Protein AF-A0A8S2WG88-F1 (afdb_monomer)

pLDDT: mean 70.52, std 17.16, range [34.72, 94.56]

Solvent-accessible surface area (backbone atoms only — not comparable to full-atom values): 7994 Å² total; per-residue (Å²): 124,66,65,61,55,56,50,52,53,51,52,51,53,51,50,52,52,49,52,55,50,52,53,52,49,54,53,51,51,52,56,48,51,58,50,50,52,53,51,52,51,54,50,53,55,53,51,62,71,42,45,74,63,45,59,75,48,40,82,79,44,70,93,77,65,94,61,79,71,47,69,70,91,80,46,85,22,85,45,73,69,49,38,53,53,52,54,48,59,73,78,38,53,78,61,53,71,71,59,35,35,68,69,94,30,90,87,45,99,85,36,56,45,48,60,65,68,65,49,49,52,52,53,51,57,51,48,58,51,53,56,65,73,75,109

Organism: NCBI:txid392030

Mean predicted aligned error: 17.63 Å

Structure (mmCIF, N/CA/C/O backbone):
data_AF-A0A8S2WG88-F1
#
_entry.id   AF-A0A8S2WG88-F1
#
loop_
_atom_site.group_PDB
_atom_site.id
_atom_site.type_symbol
_atom_site.label_atom_id
_atom_site.label_alt_id
_atom_site.label_comp_id
_atom_site.label_asym_id
_atom_site.label_entity_id
_atom_site.label_seq_id
_atom_site.pdbx_PDB_ins_code
_atom_site.Cartn_x
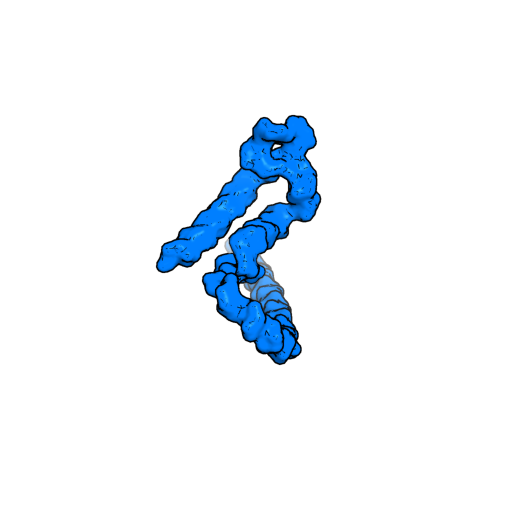_atom_site.Cartn_y
_atom_site.Cartn_z
_atom_site.occupancy
_atom_site.B_iso_or_equiv
_atom_site.auth_seq_id
_atom_site.auth_comp_id
_atom_site.auth_asym_id
_atom_site.auth_atom_id
_atom_site.pdbx_PDB_model_num
ATOM 1 N N . SER A 1 1 ? -36.309 3.206 43.401 1.00 58.78 1 SER A N 1
ATOM 2 C CA . SER A 1 1 ? -34.896 3.153 42.982 1.00 58.78 1 SER A CA 1
ATOM 3 C C . SER A 1 1 ? -34.673 2.281 41.732 1.00 58.78 1 SER A C 1
ATOM 5 O O . SER A 1 1 ? -33.599 1.725 41.582 1.00 58.78 1 SER A O 1
ATOM 7 N N . ASN A 1 2 ? -35.628 2.196 40.787 1.00 75.69 2 ASN A N 1
ATOM 8 C CA . ASN A 1 2 ? -35.551 1.257 39.642 1.00 75.69 2 ASN A CA 1
ATOM 9 C C . ASN A 1 2 ? -34.749 1.785 38.438 1.00 75.69 2 ASN A C 1
ATOM 11 O O . ASN A 1 2 ? -34.341 1.019 37.573 1.00 75.69 2 ASN A O 1
ATOM 15 N N . VAL A 1 3 ? -34.543 3.102 38.354 1.00 84.12 3 VAL A N 1
ATOM 16 C CA . VAL A 1 3 ? -33.816 3.723 37.232 1.00 84.12 3 VAL A CA 1
ATOM 17 C C . VAL A 1 3 ? -32.313 3.451 37.332 1.00 84.12 3 VAL A C 1
ATOM 19 O O . VAL A 1 3 ? -31.684 3.164 36.320 1.00 84.12 3 VAL A O 1
ATOM 22 N N . LEU A 1 4 ? -31.753 3.494 38.546 1.00 85.94 4 LEU A N 1
ATOM 23 C CA . LEU A 1 4 ? -30.337 3.200 38.791 1.00 85.94 4 LEU A CA 1
ATOM 24 C C . LEU A 1 4 ? -30.004 1.740 38.462 1.00 85.94 4 LEU A C 1
ATOM 26 O O . LEU A 1 4 ? -29.070 1.488 37.711 1.00 85.94 4 LEU A O 1
ATOM 30 N N . GLU A 1 5 ? -30.843 0.804 38.904 1.00 88.69 5 GLU A N 1
ATOM 31 C CA . GLU A 1 5 ? -30.706 -0.626 38.601 1.00 88.69 5 GLU A CA 1
ATOM 32 C C . GLU A 1 5 ? -30.797 -0.907 37.087 1.00 88.69 5 GLU A C 1
ATOM 34 O O . GLU A 1 5 ? -30.023 -1.685 36.530 1.00 88.69 5 GLU A O 1
ATOM 39 N N . GLY A 1 6 ? -31.686 -0.204 36.374 1.00 91.50 6 GLY A N 1
ATOM 40 C CA . GLY A 1 6 ? -31.778 -0.288 34.914 1.00 91.50 6 GLY A CA 1
ATOM 41 C C . GLY A 1 6 ? -30.530 0.227 34.182 1.00 91.50 6 GLY A C 1
ATOM 42 O O . GLY A 1 6 ? -30.166 -0.316 33.138 1.00 91.50 6 GLY A O 1
ATOM 43 N N . ILE A 1 7 ? -29.859 1.250 34.720 1.00 92.56 7 ILE A N 1
ATOM 44 C CA . ILE A 1 7 ? -28.605 1.785 34.167 1.00 92.56 7 ILE A CA 1
ATOM 45 C C . ILE A 1 7 ? -27.445 0.822 34.437 1.00 92.56 7 ILE A C 1
ATOM 47 O O . ILE A 1 7 ? -26.691 0.519 33.512 1.00 92.56 7 ILE A O 1
ATOM 51 N N . GLU A 1 8 ? -27.328 0.297 35.657 1.00 93.62 8 GLU A N 1
ATOM 52 C CA . GLU A 1 8 ? -26.287 -0.670 36.033 1.00 93.62 8 GLU A CA 1
ATOM 53 C C . GLU A 1 8 ? -26.359 -1.942 35.183 1.00 93.62 8 GLU A C 1
ATOM 55 O O . GLU A 1 8 ? -25.344 -2.392 34.647 1.00 93.62 8 GLU A O 1
ATOM 60 N N . ASN A 1 9 ? -27.566 -2.465 34.954 1.00 94.31 9 ASN A N 1
ATOM 61 C CA . ASN A 1 9 ? -27.770 -3.621 34.080 1.00 94.31 9 ASN A CA 1
ATOM 62 C C . ASN A 1 9 ? -27.309 -3.343 32.641 1.00 94.31 9 ASN A C 1
ATOM 64 O O . ASN A 1 9 ? -26.633 -4.170 32.029 1.00 94.31 9 ASN A O 1
ATOM 68 N N . ARG A 1 10 ? -27.586 -2.145 32.113 1.00 94.56 10 ARG A N 1
ATOM 69 C CA . ARG A 1 10 ? -27.174 -1.749 30.757 1.00 94.56 10 ARG A CA 1
ATOM 70 C C . ARG A 1 10 ? -25.665 -1.548 30.632 1.00 94.56 10 ARG A C 1
ATOM 72 O O . ARG A 1 10 ? -25.089 -1.912 29.608 1.00 94.56 10 ARG A O 1
ATOM 79 N N . ILE A 1 11 ? -25.022 -1.001 31.666 1.00 93.81 11 ILE A N 1
ATOM 80 C CA . ILE A 1 11 ? -23.558 -0.893 31.748 1.00 93.81 11 ILE A CA 1
ATOM 81 C C . ILE A 1 11 ? -22.935 -2.293 31.752 1.00 93.81 11 ILE A C 1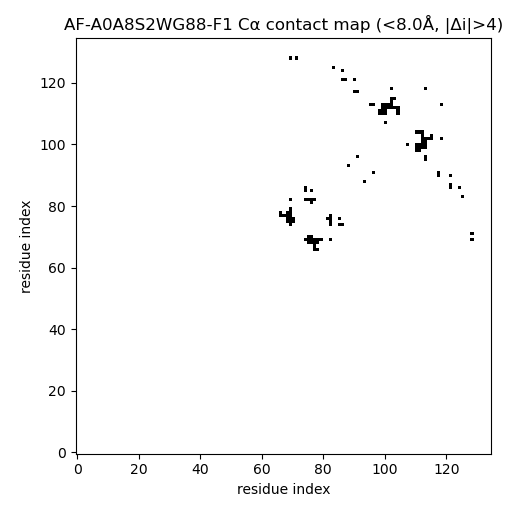
ATOM 83 O O . ILE A 1 11 ? -22.000 -2.547 30.993 1.00 93.81 11 ILE A O 1
ATOM 87 N N . ASN A 1 12 ? -23.487 -3.224 32.533 1.00 94.56 12 ASN A N 1
ATOM 88 C CA . ASN A 1 12 ? -23.004 -4.602 32.583 1.00 94.56 12 ASN A CA 1
ATOM 89 C C . ASN A 1 12 ? -23.152 -5.323 31.236 1.00 94.56 12 ASN A C 1
ATOM 91 O O . ASN A 1 12 ? -22.201 -5.954 30.774 1.00 94.56 12 ASN A O 1
ATOM 95 N N . GLU A 1 13 ? -24.291 -5.180 30.556 1.00 93.94 13 GLU A N 1
ATOM 96 C CA . GLU A 1 13 ? -24.489 -5.750 29.218 1.00 93.94 13 GLU A CA 1
ATOM 97 C C . GLU A 1 13 ? -23.510 -5.183 28.182 1.00 93.94 13 GLU A C 1
ATOM 99 O O . GLU A 1 13 ? -22.959 -5.927 27.365 1.00 93.94 13 GLU A O 1
ATOM 104 N N . LEU A 1 14 ? -23.281 -3.866 28.196 1.00 93.12 14 LEU A N 1
ATOM 105 C CA . LEU A 1 14 ? -22.337 -3.219 27.284 1.00 93.12 14 LEU A CA 1
ATOM 106 C C . LEU A 1 14 ? -20.900 -3.665 27.558 1.00 93.12 14 LEU A C 1
ATOM 108 O O . LEU A 1 14 ? -20.177 -3.974 26.610 1.00 93.12 14 LEU A O 1
ATOM 112 N N . ASN A 1 15 ? -20.512 -3.781 28.829 1.00 94.31 15 ASN A N 1
ATOM 113 C CA . ASN A 1 15 ? -19.199 -4.289 29.216 1.00 94.31 15 ASN A CA 1
ATOM 114 C C . ASN A 1 15 ? -18.996 -5.735 28.751 1.00 94.31 15 ASN A C 1
ATOM 116 O O . ASN A 1 15 ? -17.954 -6.053 28.179 1.00 94.31 15 ASN A O 1
ATOM 120 N N . GLN A 1 16 ? -20.000 -6.602 28.902 1.00 92.44 16 GLN A N 1
ATOM 121 C CA . GLN A 1 16 ? -19.911 -7.975 28.398 1.00 92.44 16 GLN A CA 1
ATOM 122 C C . GLN A 1 16 ? -19.783 -8.029 26.870 1.00 92.44 16 GLN A C 1
ATOM 124 O O . GLN A 1 16 ? -18.968 -8.792 26.347 1.00 92.44 16 GLN A O 1
ATOM 129 N N . LYS A 1 17 ? -20.532 -7.193 26.138 1.00 91.31 17 LYS A N 1
ATOM 130 C CA . LYS A 1 17 ? -20.416 -7.093 24.672 1.00 91.31 17 LYS A CA 1
ATOM 131 C C . LYS A 1 17 ? -19.039 -6.592 24.237 1.00 91.31 17 LYS A C 1
ATOM 133 O O . LYS A 1 17 ? -18.486 -7.113 23.269 1.00 91.31 17 LYS A O 1
ATOM 138 N N . LEU A 1 18 ? -18.475 -5.619 24.953 1.00 87.69 18 LEU A N 1
ATOM 139 C CA . LEU A 1 18 ? -17.138 -5.092 24.686 1.00 87.69 18 LEU A CA 1
ATOM 140 C C . LEU A 1 18 ? -16.067 -6.174 24.878 1.00 87.69 18 LEU A C 1
ATOM 142 O O . LEU A 1 18 ? -15.254 -6.389 23.981 1.00 87.69 18 LEU A O 1
ATOM 146 N N . ILE A 1 19 ? -16.121 -6.908 25.994 1.00 91.56 19 ILE A N 1
ATOM 147 C CA . ILE A 1 19 ? -15.202 -8.019 26.287 1.00 91.56 19 ILE A CA 1
ATOM 148 C C . ILE A 1 19 ? -15.305 -9.105 25.209 1.00 91.56 19 ILE A C 1
ATOM 150 O O . ILE A 1 19 ? -14.290 -9.561 24.680 1.00 91.56 19 ILE A O 1
ATOM 154 N N . ALA A 1 20 ? -16.527 -9.489 24.829 1.00 87.25 20 ALA A N 1
ATOM 155 C CA . ALA A 1 20 ? -16.748 -10.499 23.799 1.00 87.25 20 ALA A CA 1
ATOM 156 C C . ALA A 1 20 ? -16.192 -10.071 22.430 1.00 87.25 20 ALA A C 1
ATOM 158 O O . ALA A 1 20 ? -15.620 -10.891 21.708 1.00 87.25 20 ALA A O 1
ATOM 159 N N . ASN A 1 21 ? -16.333 -8.794 22.068 1.00 84.62 21 ASN A N 1
ATOM 160 C CA . ASN A 1 21 ? -15.795 -8.267 20.816 1.00 84.62 21 ASN A CA 1
ATOM 161 C C . ASN A 1 21 ? -14.268 -8.153 20.839 1.00 84.62 21 ASN A C 1
ATOM 163 O O . ASN A 1 21 ? -13.637 -8.536 19.855 1.00 84.62 21 ASN A O 1
ATOM 167 N N . SER A 1 22 ? -13.676 -7.712 21.955 1.00 81.69 22 SER A N 1
ATOM 168 C CA . SER A 1 22 ? -12.217 -7.697 22.126 1.00 81.69 22 SER A CA 1
ATOM 169 C C . SER A 1 22 ? -11.639 -9.100 21.954 1.00 81.69 22 SER A C 1
ATOM 171 O O . SER A 1 22 ? -10.727 -9.303 21.161 1.00 81.69 22 SER A O 1
ATOM 173 N N . SER A 1 23 ? -12.252 -10.101 22.594 1.00 86.31 23 SER A N 1
ATOM 174 C CA . SER A 1 23 ? -11.803 -11.491 22.484 1.00 86.31 23 SER A CA 1
ATOM 175 C C . SER A 1 23 ? -11.875 -12.024 21.047 1.00 86.31 23 SER A C 1
ATOM 177 O O . SER A 1 23 ? -10.964 -12.713 20.587 1.00 86.31 23 SER A O 1
ATOM 179 N N . LYS A 1 24 ? -12.929 -11.683 20.292 1.00 86.81 24 LYS A N 1
ATOM 180 C CA . LYS A 1 24 ? -13.034 -12.054 18.870 1.00 86.81 24 LYS A CA 1
ATOM 181 C C . LYS A 1 24 ? -11.948 -11.398 18.020 1.00 86.81 24 LYS A C 1
ATOM 183 O O . LYS A 1 24 ? -11.427 -12.047 17.114 1.00 86.81 24 LYS A O 1
ATOM 188 N N . PHE A 1 25 ? -11.621 -10.139 18.300 1.00 75.81 25 PHE A N 1
ATOM 189 C CA . PHE A 1 25 ? -10.548 -9.427 17.616 1.00 75.81 25 PHE A CA 1
ATOM 190 C C . PHE A 1 25 ? -9.190 -10.094 17.878 1.00 75.81 25 PHE A C 1
ATOM 192 O O . PHE A 1 25 ? -8.487 -10.433 16.926 1.00 75.81 25 PHE A O 1
ATOM 199 N N . ASP A 1 26 ? -8.883 -10.416 19.137 1.00 81.12 26 ASP A N 1
ATOM 200 C CA . ASP A 1 26 ? -7.645 -11.112 19.514 1.00 81.12 26 ASP A CA 1
ATOM 201 C C . ASP A 1 26 ? -7.517 -12.473 18.813 1.00 81.12 26 ASP A C 1
ATOM 203 O O . ASP A 1 26 ? -6.464 -12.819 18.274 1.00 81.12 26 ASP A O 1
ATOM 207 N N . GLN A 1 27 ? -8.615 -13.231 18.730 1.00 81.12 27 GLN A N 1
ATOM 208 C CA . GLN A 1 27 ? -8.645 -14.506 18.008 1.00 81.12 27 GLN A CA 1
ATOM 209 C C . GLN A 1 27 ? -8.393 -14.340 16.504 1.00 81.12 27 GLN A C 1
ATOM 211 O O . GLN A 1 27 ? -7.745 -15.190 15.885 1.00 81.12 27 GLN A O 1
ATOM 216 N N . GLN A 1 28 ? -8.913 -13.277 15.884 1.00 73.69 28 GLN A N 1
ATOM 217 C CA . GLN A 1 28 ? -8.636 -12.990 14.476 1.00 73.69 28 GLN A CA 1
ATOM 218 C C . GLN A 1 28 ? -7.174 -12.591 14.263 1.00 73.69 28 GLN A C 1
ATOM 220 O O . GLN A 1 28 ? -6.553 -13.083 13.318 1.00 73.69 28 GLN A O 1
ATOM 225 N N . MET A 1 29 ? -6.598 -11.799 15.169 1.00 73.94 29 MET A N 1
ATOM 226 C CA . MET A 1 29 ? -5.185 -11.421 15.126 1.00 73.94 29 MET A CA 1
ATOM 227 C C . MET A 1 29 ? -4.263 -12.634 15.281 1.00 73.94 29 MET A C 1
ATOM 229 O O . MET A 1 29 ? -3.343 -12.807 14.486 1.00 73.94 29 MET A O 1
ATOM 233 N N . GLN A 1 30 ? -4.549 -13.554 16.205 1.00 79.12 30 GLN A N 1
ATOM 234 C CA . GLN A 1 30 ? -3.788 -14.806 16.339 1.00 79.12 30 GLN A CA 1
ATOM 235 C C . GLN A 1 30 ? -3.848 -15.679 15.074 1.00 79.12 30 GLN A C 1
ATOM 237 O O . GLN A 1 30 ? -2.844 -16.265 14.654 1.00 79.12 30 GLN A O 1
ATOM 242 N N . LYS A 1 31 ? -5.012 -15.747 14.415 1.00 74.62 31 LYS A N 1
ATOM 243 C CA . LYS A 1 31 ? -5.155 -16.436 13.120 1.00 74.62 31 LYS A CA 1
ATOM 244 C C . LYS A 1 31 ? -4.351 -15.759 12.011 1.00 74.62 31 LYS A C 1
ATOM 246 O O . LYS A 1 31 ? -3.886 -16.440 11.101 1.00 74.62 31 LYS A O 1
ATOM 251 N N . LEU A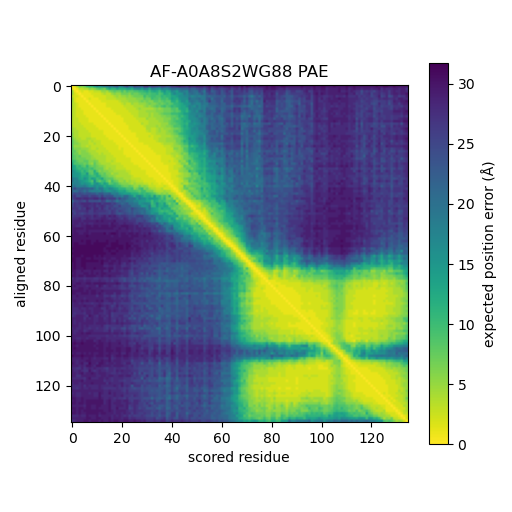 1 32 ? -4.202 -14.438 12.064 1.00 71.19 32 LEU A N 1
ATOM 252 C CA . LEU A 1 32 ? -3.378 -13.692 11.120 1.00 71.19 32 LEU A CA 1
ATOM 253 C C . LEU A 1 32 ? -1.888 -13.977 11.355 1.00 71.19 32 LEU A C 1
ATOM 255 O O . LEU A 1 32 ? -1.204 -14.362 10.412 1.00 71.19 32 LEU A O 1
ATOM 259 N N .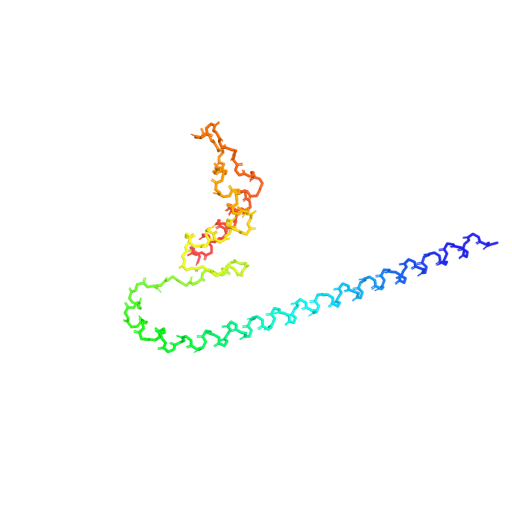 TYR A 1 33 ? -1.415 -13.884 12.603 1.00 71.00 33 TYR A N 1
ATOM 260 C CA . TYR A 1 33 ? -0.021 -14.177 12.959 1.00 71.00 33 TYR A CA 1
ATOM 261 C C . TYR A 1 33 ? 0.385 -15.593 12.557 1.00 71.00 33 TYR A C 1
ATOM 263 O O . TYR A 1 33 ? 1.366 -15.778 11.849 1.00 71.00 33 TYR A O 1
ATOM 271 N N . SER A 1 34 ? -0.444 -16.588 12.869 1.00 68.12 34 SER A N 1
ATOM 272 C CA . SER A 1 34 ? -0.173 -17.977 12.474 1.00 68.12 34 SER A CA 1
ATOM 273 C C . SER A 1 34 ? -0.155 -18.202 10.954 1.00 68.12 34 SER A C 1
ATOM 275 O O . SER A 1 34 ? 0.550 -19.090 10.473 1.00 68.12 34 SER A O 1
ATOM 277 N N . LYS A 1 35 ? -0.899 -17.414 10.163 1.00 71.06 35 LYS A N 1
ATOM 278 C CA . LYS A 1 35 ? -0.779 -17.435 8.694 1.00 71.06 35 LYS A CA 1
ATOM 279 C C . LYS A 1 35 ? 0.523 -16.794 8.225 1.00 71.06 35 LYS A C 1
ATOM 281 O O . LYS A 1 35 ? 1.145 -17.336 7.315 1.00 71.06 35 LYS A O 1
ATOM 286 N N . ILE A 1 36 ? 0.925 -15.682 8.838 1.00 64.12 36 ILE A N 1
ATOM 287 C CA . ILE A 1 36 ? 2.195 -15.006 8.549 1.00 64.12 36 ILE A CA 1
ATOM 288 C C . ILE A 1 36 ? 3.363 -15.946 8.859 1.00 64.12 36 ILE A C 1
ATOM 290 O O . ILE A 1 36 ? 4.199 -16.152 7.990 1.00 64.12 36 ILE A O 1
ATOM 294 N N . ASP A 1 37 ? 3.367 -16.613 10.013 1.00 68.19 37 ASP A N 1
ATOM 295 C CA . ASP A 1 37 ? 4.423 -17.561 10.393 1.00 68.19 37 ASP A CA 1
ATOM 296 C C . ASP A 1 37 ? 4.553 -18.717 9.394 1.00 68.19 37 ASP A C 1
ATOM 298 O O . ASP A 1 37 ? 5.656 -19.086 8.989 1.00 68.19 37 ASP A O 1
ATOM 302 N N . ARG A 1 38 ? 3.421 -19.269 8.935 1.00 66.69 38 ARG A N 1
ATOM 303 C CA . ARG A 1 38 ? 3.410 -20.325 7.908 1.00 66.69 38 ARG A CA 1
ATOM 304 C C . ARG A 1 38 ? 3.949 -19.834 6.568 1.00 66.69 38 ARG A C 1
ATOM 306 O O . ARG A 1 38 ? 4.695 -20.558 5.915 1.00 66.69 38 ARG A O 1
ATOM 313 N N . LEU A 1 39 ? 3.574 -18.625 6.152 1.00 59.31 39 LEU A N 1
ATOM 314 C CA . LEU A 1 39 ? 4.083 -18.025 4.919 1.00 59.31 39 LEU A CA 1
ATOM 315 C C . LEU A 1 39 ? 5.587 -17.756 5.024 1.00 59.31 39 LEU A C 1
ATOM 317 O O . LEU A 1 39 ? 6.320 -18.143 4.121 1.00 59.31 39 LEU A O 1
ATOM 321 N N . SER A 1 40 ? 6.055 -17.200 6.141 1.00 58.69 40 SER A N 1
ATOM 322 C CA . SER A 1 40 ? 7.477 -16.972 6.416 1.00 58.69 40 SER A CA 1
ATOM 323 C C . SER A 1 40 ? 8.277 -18.275 6.418 1.00 58.69 40 SER A C 1
ATOM 325 O O . SER A 1 40 ? 9.348 -18.340 5.820 1.00 58.69 40 SER A O 1
ATOM 327 N N . SER A 1 41 ? 7.743 -19.344 7.016 1.00 52.78 41 SER A N 1
ATOM 328 C CA . SER A 1 41 ? 8.382 -20.665 7.006 1.00 52.78 41 SER A CA 1
ATOM 329 C C . SER A 1 41 ? 8.474 -21.250 5.592 1.00 52.78 41 SER A C 1
ATOM 331 O O . SER A 1 41 ? 9.534 -21.734 5.202 1.00 52.78 41 SER A O 1
ATOM 333 N N . ASN A 1 42 ? 7.413 -21.134 4.788 1.00 51.75 42 ASN A N 1
ATOM 334 C CA . ASN A 1 42 ? 7.418 -21.593 3.396 1.00 51.75 42 ASN A CA 1
ATOM 335 C C . ASN A 1 42 ? 8.369 -20.777 2.509 1.00 51.75 42 ASN A C 1
ATOM 337 O O . ASN A 1 42 ? 9.025 -21.341 1.635 1.00 51.75 42 ASN A O 1
ATOM 341 N N . VAL A 1 43 ? 8.468 -19.463 2.736 1.00 53.00 43 VAL A N 1
ATOM 342 C CA . VAL A 1 43 ? 9.456 -18.608 2.066 1.00 53.00 43 VAL A CA 1
ATOM 343 C C . VAL A 1 43 ? 10.869 -19.060 2.432 1.00 53.00 43 VAL A C 1
ATOM 345 O O . VAL A 1 43 ? 11.670 -19.257 1.525 1.00 53.00 43 VAL A O 1
ATOM 348 N N . ASN A 1 44 ? 11.140 -19.325 3.715 1.00 49.19 44 ASN A N 1
ATOM 349 C CA . ASN A 1 44 ? 12.459 -19.754 4.187 1.00 49.19 44 ASN A CA 1
ATOM 350 C C . ASN A 1 44 ? 12.890 -21.125 3.622 1.00 49.19 44 ASN A C 1
ATOM 352 O O . ASN A 1 44 ? 14.044 -21.333 3.251 1.00 49.19 44 ASN A O 1
ATOM 356 N N . ILE A 1 45 ? 11.950 -22.070 3.516 1.00 48.88 45 ILE A N 1
ATOM 357 C CA . ILE A 1 45 ? 12.198 -23.395 2.923 1.00 48.88 45 ILE A CA 1
ATOM 358 C C . ILE A 1 45 ? 12.490 -23.273 1.420 1.00 48.88 45 ILE A C 1
ATOM 360 O O . ILE A 1 45 ? 13.404 -23.921 0.911 1.00 48.88 45 ILE A O 1
ATOM 364 N N . ASN A 1 46 ? 11.760 -22.408 0.710 1.00 45.47 46 ASN A N 1
ATOM 365 C CA . ASN A 1 46 ? 11.986 -22.188 -0.717 1.00 45.47 46 ASN A CA 1
ATOM 366 C C . ASN A 1 46 ? 13.289 -21.424 -0.998 1.00 45.47 46 ASN A C 1
ATOM 368 O O . ASN A 1 46 ? 13.924 -21.692 -2.013 1.00 45.47 46 ASN A O 1
ATOM 372 N N . THR A 1 47 ? 13.733 -20.526 -0.112 1.00 48.44 47 THR A N 1
ATOM 373 C CA . THR A 1 47 ? 15.041 -19.863 -0.248 1.00 48.44 47 THR A CA 1
ATOM 374 C C . THR A 1 47 ? 16.205 -20.832 -0.050 1.00 48.44 47 THR A C 1
ATOM 376 O O . THR A 1 47 ? 17.116 -20.831 -0.874 1.00 48.44 47 THR A O 1
ATOM 379 N N . HIS A 1 48 ? 16.148 -21.734 0.937 1.00 51.41 48 HIS A N 1
ATOM 380 C CA . HIS A 1 48 ? 17.183 -22.766 1.115 1.00 51.41 48 HIS A CA 1
ATOM 381 C C . HIS A 1 48 ? 17.232 -23.773 -0.044 1.00 51.41 48 HIS A C 1
ATOM 383 O O . HIS A 1 48 ? 18.298 -24.255 -0.416 1.00 51.41 48 HIS A O 1
ATOM 389 N N . ALA A 1 49 ? 16.092 -24.065 -0.677 1.00 52.38 49 ALA A N 1
ATOM 390 C CA . ALA A 1 49 ? 16.059 -24.903 -1.876 1.00 52.38 49 ALA A CA 1
ATOM 391 C C . ALA A 1 49 ? 16.697 -24.225 -3.110 1.00 52.38 49 ALA A C 1
ATOM 393 O O . ALA A 1 49 ? 17.092 -24.912 -4.056 1.00 52.38 49 ALA A O 1
ATOM 394 N N . LEU A 1 50 ? 16.807 -22.891 -3.108 1.00 43.12 50 LEU A N 1
ATOM 395 C CA . LEU A 1 50 ? 17.385 -22.091 -4.193 1.00 43.12 50 LEU A CA 1
ATOM 396 C C . LEU A 1 50 ? 18.864 -21.725 -3.964 1.00 43.12 50 LEU A C 1
ATOM 398 O O . LEU A 1 50 ? 19.556 -21.438 -4.941 1.00 43.12 50 LEU A O 1
ATOM 402 N N . GLU A 1 51 ? 19.376 -21.800 -2.729 1.00 48.28 51 GLU A N 1
ATOM 403 C CA . GLU A 1 51 ? 20.791 -21.551 -2.383 1.00 48.28 51 GLU A CA 1
ATOM 404 C C . GLU A 1 51 ? 21.805 -22.298 -3.281 1.00 48.28 51 GLU A C 1
ATOM 406 O O . GLU A 1 51 ? 22.720 -21.649 -3.790 1.00 48.28 51 GLU A O 1
ATOM 411 N N . PRO A 1 52 ? 21.630 -23.594 -3.625 1.00 52.19 52 PRO A N 1
ATOM 412 C CA . PRO A 1 52 ? 22.589 -24.309 -4.477 1.00 52.19 52 PRO A CA 1
ATOM 413 C C . PRO A 1 52 ? 22.647 -23.799 -5.927 1.00 52.19 52 PRO A C 1
ATOM 415 O O . PRO A 1 52 ? 23.637 -24.007 -6.634 1.00 52.19 52 PRO A O 1
ATOM 418 N N . TYR A 1 53 ? 21.574 -23.157 -6.400 1.00 49.09 53 TYR A N 1
ATOM 419 C CA . TYR A 1 53 ? 21.517 -22.536 -7.726 1.00 49.09 53 TYR A CA 1
ATOM 420 C C . TYR A 1 53 ? 22.056 -21.102 -7.697 1.00 49.09 53 TYR A C 1
ATOM 422 O O . TYR A 1 53 ? 22.623 -20.645 -8.692 1.00 49.09 53 TYR A O 1
ATOM 430 N N . ILE A 1 54 ? 21.939 -20.428 -6.549 1.00 47.56 54 ILE A N 1
ATOM 431 C CA . ILE A 1 54 ? 22.513 -19.106 -6.307 1.00 47.56 54 ILE A CA 1
ATOM 432 C C . ILE A 1 54 ? 24.039 -19.199 -6.212 1.00 47.56 54 ILE A C 1
ATOM 434 O O . ILE A 1 54 ? 24.695 -18.425 -6.902 1.00 47.56 54 ILE A O 1
ATOM 438 N N . ASP A 1 55 ? 24.614 -20.184 -5.513 1.00 48.44 55 ASP A N 1
ATOM 439 C CA . ASP A 1 55 ? 26.078 -20.348 -5.396 1.00 48.44 55 ASP A CA 1
ATOM 440 C C . ASP A 1 55 ? 26.780 -20.496 -6.757 1.00 48.44 55 ASP A C 1
ATOM 442 O O . ASP A 1 55 ? 27.818 -19.882 -7.002 1.00 48.44 55 ASP A O 1
ATOM 446 N N . LYS A 1 56 ? 26.171 -21.216 -7.710 1.00 47.25 56 LYS A N 1
ATOM 447 C CA . LYS A 1 56 ? 26.715 -21.355 -9.078 1.00 47.25 56 LYS A CA 1
ATOM 448 C C . LYS A 1 56 ? 26.618 -20.079 -9.916 1.00 47.25 56 LYS A C 1
ATOM 450 O O . LYS A 1 56 ? 27.355 -19.925 -10.889 1.00 47.25 56 LYS A O 1
ATOM 455 N N . SER A 1 57 ? 25.698 -19.183 -9.574 1.00 44.50 57 SER A N 1
ATOM 456 C CA . SER A 1 57 ? 25.570 -17.869 -10.212 1.00 44.50 57 SER A CA 1
ATOM 457 C C . SER A 1 57 ? 26.368 -16.779 -9.482 1.00 44.50 57 SER A C 1
ATOM 459 O O . SER A 1 57 ? 26.818 -15.829 -10.118 1.00 44.50 57 SER A O 1
ATOM 461 N N . GLY A 1 58 ? 26.615 -16.948 -8.180 1.00 39.00 58 GLY A N 1
ATOM 462 C CA . GLY A 1 58 ? 27.282 -15.997 -7.295 1.00 39.00 58 GLY A CA 1
ATOM 463 C C . GLY A 1 58 ? 28.718 -15.699 -7.708 1.00 39.00 58 GLY A C 1
ATOM 464 O O . GLY A 1 58 ? 29.082 -14.529 -7.783 1.00 39.00 58 GLY A O 1
ATOM 465 N N . GLU A 1 59 ? 29.500 -16.708 -8.107 1.00 41.28 59 GLU A N 1
ATOM 466 C CA . GLU A 1 59 ? 30.881 -16.497 -8.585 1.00 41.28 59 GLU A CA 1
ATOM 467 C C . GLU A 1 59 ? 30.970 -15.590 -9.826 1.00 41.28 59 GLU A C 1
ATOM 469 O O . GLU A 1 59 ? 32.002 -14.970 -10.062 1.00 41.28 59 GLU A O 1
ATOM 474 N N . ARG A 1 60 ? 29.890 -15.455 -10.611 1.00 43.97 60 ARG A N 1
ATOM 475 C CA . ARG A 1 60 ? 29.849 -14.538 -11.765 1.00 43.97 60 ARG A CA 1
ATOM 476 C C . ARG A 1 60 ? 29.295 -13.150 -11.437 1.00 43.97 60 ARG A C 1
ATOM 478 O O . ARG A 1 60 ? 29.435 -12.248 -12.260 1.00 43.97 60 ARG A O 1
ATOM 485 N N . PHE A 1 61 ? 28.668 -12.970 -10.274 1.00 39.69 61 PHE A N 1
ATOM 486 C CA . PHE A 1 61 ? 27.991 -11.727 -9.881 1.00 39.69 61 PHE A CA 1
ATOM 487 C C . PHE A 1 61 ? 28.645 -10.994 -8.697 1.00 39.69 61 PHE A C 1
ATOM 489 O O . PHE A 1 61 ? 28.326 -9.821 -8.484 1.00 39.69 61 PHE A O 1
ATOM 496 N N . GLN A 1 62 ? 29.565 -11.627 -7.955 1.00 39.00 62 GLN A N 1
ATOM 497 C CA . GLN A 1 62 ? 30.187 -11.019 -6.768 1.00 39.00 62 GLN A CA 1
ATOM 498 C C . GLN A 1 62 ? 30.973 -9.729 -7.050 1.00 39.00 62 GLN A C 1
ATOM 500 O O . GLN A 1 62 ? 31.006 -8.855 -6.189 1.00 39.00 62 GLN A O 1
ATOM 505 N N . ASP A 1 63 ? 31.483 -9.519 -8.264 1.00 38.62 63 ASP A N 1
ATOM 506 C CA . ASP A 1 63 ? 32.226 -8.291 -8.581 1.00 38.62 63 ASP A CA 1
ATOM 507 C C . ASP A 1 63 ? 31.335 -7.057 -8.842 1.00 38.62 63 ASP A C 1
ATOM 509 O O . ASP A 1 63 ? 31.855 -5.963 -9.066 1.00 38.62 63 ASP A O 1
ATOM 513 N N . LYS A 1 64 ? 29.994 -7.180 -8.826 1.00 36.22 64 LYS A N 1
ATOM 514 C CA . LYS A 1 64 ? 29.096 -6.075 -9.236 1.00 36.22 64 LYS A CA 1
ATOM 515 C C . LYS A 1 64 ? 27.928 -5.717 -8.315 1.00 36.22 64 LYS A C 1
ATOM 517 O O . LYS A 1 64 ? 27.221 -4.762 -8.630 1.00 36.22 64 LYS A O 1
ATOM 522 N N . LEU A 1 65 ? 27.716 -6.397 -7.187 1.00 36.97 65 LEU A N 1
ATOM 523 C CA . LEU A 1 65 ? 26.544 -6.160 -6.326 1.00 36.97 65 LEU A CA 1
ATOM 524 C C . LEU A 1 65 ? 26.904 -5.988 -4.844 1.00 36.97 65 LEU A C 1
ATOM 526 O O . LEU A 1 65 ? 26.544 -6.781 -3.983 1.00 36.97 65 LEU A O 1
ATOM 530 N N . MET A 1 66 ? 27.541 -4.860 -4.533 1.00 34.72 66 MET A N 1
ATOM 531 C CA . MET A 1 66 ? 27.536 -4.262 -3.190 1.00 34.72 66 MET A CA 1
ATOM 532 C C . MET A 1 66 ? 26.292 -3.369 -2.991 1.00 34.72 66 MET A C 1
ATOM 534 O O . MET A 1 66 ? 26.404 -2.238 -2.533 1.00 34.72 66 MET A O 1
ATOM 538 N N . PHE A 1 67 ? 25.093 -3.847 -3.335 1.00 37.28 67 PHE A N 1
ATOM 539 C CA . PHE A 1 67 ? 23.842 -3.175 -2.962 1.00 37.28 67 PHE A CA 1
ATOM 540 C C . PHE A 1 67 ? 22.988 -4.142 -2.147 1.00 37.28 67 PHE A C 1
ATOM 542 O O . PHE A 1 67 ? 22.266 -4.986 -2.669 1.00 37.28 67 PHE A O 1
ATOM 549 N N . LYS A 1 68 ? 23.164 -4.053 -0.826 1.00 45.94 68 LYS A N 1
ATOM 550 C CA . LYS A 1 68 ? 22.384 -4.771 0.183 1.00 45.94 68 LYS A CA 1
ATOM 551 C C . LYS A 1 68 ? 20.902 -4.412 0.046 1.00 45.94 68 LYS A C 1
ATOM 553 O O . LYS A 1 68 ? 20.562 -3.233 0.029 1.00 45.94 68 LYS A O 1
ATOM 558 N N . ASN A 1 69 ? 20.063 -5.448 0.014 1.00 47.34 69 ASN A N 1
ATOM 559 C CA . ASN A 1 69 ? 18.604 -5.420 0.127 1.00 47.34 69 ASN A CA 1
ATOM 560 C C . ASN A 1 69 ? 18.090 -4.231 0.958 1.00 47.34 69 ASN A C 1
ATOM 562 O O . ASN A 1 69 ? 18.374 -4.129 2.155 1.00 47.34 69 ASN A O 1
ATOM 566 N N . ILE A 1 70 ? 17.300 -3.362 0.330 1.00 46.81 70 ILE A N 1
ATOM 567 C CA . ILE A 1 70 ? 16.561 -2.301 1.017 1.00 46.81 70 ILE A CA 1
ATOM 568 C C . ILE A 1 70 ? 15.384 -2.990 1.712 1.00 46.81 70 ILE A C 1
ATOM 570 O O . ILE A 1 70 ? 14.524 -3.513 1.016 1.00 46.81 70 ILE A O 1
ATOM 574 N N . ASN A 1 71 ? 15.357 -3.048 3.049 1.00 52.19 71 ASN A N 1
ATOM 575 C CA . ASN A 1 71 ? 14.199 -3.518 3.826 1.00 52.19 71 ASN A CA 1
ATOM 576 C C . ASN A 1 71 ? 13.686 -2.382 4.708 1.00 52.19 71 ASN A C 1
ATOM 578 O O . ASN A 1 71 ? 13.838 -2.377 5.931 1.00 52.19 71 ASN A O 1
ATOM 582 N N . LEU A 1 72 ? 13.094 -1.388 4.062 1.00 54.97 72 LEU A N 1
ATOM 583 C CA . LEU A 1 72 ? 12.351 -0.357 4.761 1.00 54.97 72 LEU A CA 1
ATOM 584 C C . LEU A 1 72 ? 10.886 -0.769 4.711 1.00 54.97 72 LEU A C 1
ATOM 586 O O . LEU A 1 72 ? 10.310 -0.919 3.636 1.00 54.97 72 LEU A O 1
ATOM 590 N N . LEU A 1 73 ? 10.312 -1.005 5.892 1.00 54.66 73 LEU A N 1
ATOM 591 C CA . LEU A 1 73 ? 8.903 -1.370 6.092 1.00 54.66 73 LEU A CA 1
ATOM 592 C C . LEU A 1 73 ? 8.498 -2.774 5.594 1.00 54.66 73 LEU A C 1
ATOM 594 O O . LEU A 1 73 ? 7.317 -3.016 5.358 1.00 54.66 73 LEU A O 1
ATOM 598 N N . GLY A 1 74 ? 9.437 -3.717 5.458 1.00 60.41 74 GLY A N 1
ATOM 599 C CA . GLY A 1 74 ? 9.135 -5.088 5.014 1.00 60.41 74 GLY A CA 1
ATOM 600 C C . GLY A 1 74 ? 9.092 -5.262 3.493 1.00 60.41 74 GLY A C 1
ATOM 601 O O . GLY A 1 74 ? 8.723 -6.332 3.011 1.00 60.41 74 GLY A O 1
ATOM 602 N N . VAL A 1 75 ? 9.450 -4.225 2.732 1.00 64.12 75 VAL A N 1
ATOM 603 C CA . VAL A 1 75 ? 9.467 -4.245 1.266 1.00 64.12 75 VAL A CA 1
ATOM 604 C C . VAL A 1 75 ? 10.846 -4.685 0.805 1.00 64.12 75 VAL A C 1
ATOM 606 O O . VAL A 1 75 ? 11.811 -3.961 1.001 1.00 64.12 75 VAL A O 1
ATOM 609 N N . MET A 1 76 ? 10.937 -5.876 0.216 1.00 64.00 76 MET A N 1
ATOM 610 C CA . MET A 1 76 ? 12.191 -6.454 -0.274 1.00 64.00 76 MET A CA 1
ATOM 611 C C . MET A 1 76 ? 12.464 -5.978 -1.696 1.00 64.00 76 MET A C 1
ATOM 613 O O . MET A 1 76 ? 11.765 -6.414 -2.604 1.00 64.00 76 MET A O 1
ATOM 617 N N . ALA A 1 77 ? 13.480 -5.141 -1.903 1.00 63.66 77 ALA A N 1
ATOM 618 C CA . ALA A 1 77 ? 13.818 -4.617 -3.227 1.00 63.66 77 ALA A CA 1
ATOM 619 C C . ALA A 1 77 ? 15.280 -4.855 -3.624 1.00 63.66 77 ALA A C 1
ATOM 621 O O . ALA A 1 77 ? 16.182 -4.771 -2.787 1.00 63.66 77 ALA A O 1
ATOM 622 N N . THR A 1 78 ? 15.505 -5.112 -4.917 1.00 69.56 78 THR A N 1
ATOM 623 C CA . THR A 1 78 ? 16.845 -5.366 -5.486 1.00 69.56 78 THR A CA 1
ATOM 624 C C . THR A 1 78 ? 17.636 -4.094 -5.776 1.00 69.56 78 THR A C 1
ATOM 626 O O . THR A 1 78 ? 18.861 -4.118 -5.815 1.00 69.56 78 THR A O 1
ATOM 629 N N . ASP A 1 79 ? 16.937 -2.985 -6.004 1.00 72.75 79 ASP A N 1
ATOM 630 C CA . ASP A 1 79 ? 17.504 -1.665 -6.257 1.00 72.75 79 ASP A CA 1
ATOM 631 C C . ASP A 1 79 ? 16.476 -0.570 -5.918 1.00 72.75 79 ASP A C 1
ATOM 633 O O . ASP A 1 79 ? 15.309 -0.846 -5.622 1.00 72.75 79 ASP A O 1
ATOM 637 N N . TYR A 1 80 ? 16.898 0.694 -5.972 1.00 71.19 80 TYR A N 1
ATOM 638 C CA . TYR A 1 80 ? 16.041 1.840 -5.652 1.00 71.19 80 TYR A CA 1
ATOM 639 C C . TYR A 1 80 ? 14.819 1.970 -6.581 1.00 71.19 80 TYR A C 1
ATOM 641 O O . TYR A 1 80 ? 13.735 2.382 -6.154 1.00 71.19 80 TYR A O 1
ATOM 649 N N . GLY A 1 81 ? 14.963 1.606 -7.857 1.00 77.88 81 GLY A N 1
ATOM 650 C CA . GLY A 1 81 ? 13.872 1.631 -8.828 1.00 77.88 81 GLY A CA 1
ATOM 651 C C . GLY A 1 81 ? 12.857 0.514 -8.588 1.00 77.88 81 GLY A C 1
ATOM 652 O O . GLY A 1 81 ? 11.656 0.713 -8.771 1.00 77.88 81 GLY A O 1
ATOM 653 N N . ASP A 1 82 ? 13.311 -0.663 -8.165 1.00 77.94 82 ASP A N 1
ATOM 654 C CA . ASP A 1 82 ? 12.451 -1.755 -7.715 1.00 77.94 82 ASP A CA 1
ATOM 655 C C . ASP A 1 82 ? 11.701 -1.397 -6.426 1.00 77.94 82 ASP A C 1
ATOM 657 O O . ASP A 1 82 ? 10.476 -1.502 -6.389 1.00 77.94 82 ASP A O 1
ATOM 661 N N . TYR A 1 83 ? 12.392 -0.830 -5.432 1.00 78.69 83 TYR A N 1
ATOM 662 C CA . TYR A 1 83 ? 11.767 -0.327 -4.203 1.00 78.69 83 TYR A CA 1
ATOM 663 C C . TYR A 1 83 ? 10.654 0.674 -4.522 1.00 78.69 83 TYR A C 1
ATOM 665 O O . TYR A 1 83 ? 9.508 0.503 -4.110 1.00 78.69 83 TYR A O 1
ATOM 673 N N . SER A 1 84 ? 10.957 1.667 -5.360 1.00 82.69 84 SER A N 1
ATOM 674 C CA . SER A 1 84 ? 9.995 2.688 -5.783 1.00 82.69 84 SER A CA 1
ATOM 675 C C . SER A 1 84 ? 8.754 2.084 -6.447 1.00 82.69 84 SER A C 1
ATOM 677 O O . SER A 1 84 ? 7.629 2.489 -6.154 1.00 82.69 84 SER A O 1
ATOM 679 N N . ARG A 1 85 ? 8.936 1.078 -7.312 1.00 85.12 85 ARG A N 1
ATOM 680 C CA . ARG A 1 85 ? 7.828 0.370 -7.972 1.00 85.12 85 ARG A CA 1
ATOM 681 C C . ARG A 1 85 ? 6.980 -0.424 -6.986 1.00 85.12 85 ARG A C 1
ATOM 683 O O . ARG A 1 85 ? 5.761 -0.471 -7.151 1.00 85.12 85 ARG A O 1
ATOM 690 N N . GLN A 1 86 ? 7.594 -1.040 -5.982 1.00 80.94 86 GLN A N 1
ATOM 691 C CA . GLN A 1 86 ? 6.863 -1.776 -4.956 1.00 80.94 86 GLN A CA 1
ATOM 692 C C . GLN A 1 86 ? 6.055 -0.841 -4.054 1.00 80.94 86 GLN A C 1
ATOM 694 O O . GLN A 1 86 ? 4.867 -1.087 -3.860 1.00 80.94 86 GLN A O 1
ATOM 699 N N . ILE A 1 87 ? 6.633 0.278 -3.603 1.00 82.62 87 ILE A N 1
ATOM 700 C CA . ILE A 1 87 ? 5.899 1.283 -2.818 1.00 82.62 87 ILE A CA 1
ATOM 701 C C . ILE A 1 87 ? 4.713 1.848 -3.612 1.00 82.62 87 ILE A C 1
ATOM 703 O O . ILE A 1 87 ? 3.603 1.924 -3.085 1.00 82.62 87 ILE A O 1
ATOM 707 N N . LEU A 1 88 ? 4.899 2.167 -4.898 1.00 85.06 88 LEU A N 1
ATOM 708 C CA . LEU A 1 88 ? 3.801 2.633 -5.755 1.00 85.06 88 LEU A CA 1
ATOM 709 C C . LEU A 1 88 ? 2.647 1.625 -5.832 1.00 85.06 88 LEU A C 1
ATOM 711 O O . LEU A 1 88 ? 1.493 2.033 -5.790 1.00 85.06 88 LEU A O 1
ATOM 715 N N . ARG A 1 89 ? 2.941 0.322 -5.903 1.00 84.56 89 ARG A N 1
ATOM 716 C CA . ARG A 1 89 ? 1.925 -0.747 -5.952 1.00 84.56 89 ARG A CA 1
ATOM 717 C C . ARG A 1 89 ? 1.236 -1.016 -4.613 1.00 84.56 89 ARG A C 1
ATOM 719 O O . ARG A 1 89 ? 0.180 -1.638 -4.602 1.00 84.56 89 ARG A O 1
ATOM 726 N N . ILE A 1 90 ? 1.835 -0.591 -3.502 1.00 83.00 90 ILE A N 1
ATOM 727 C CA . ILE A 1 90 ? 1.212 -0.646 -2.173 1.00 83.00 90 ILE A CA 1
ATOM 728 C C . ILE A 1 90 ? 0.219 0.511 -2.011 1.00 83.00 90 ILE A C 1
ATOM 730 O O . ILE A 1 90 ? -0.857 0.326 -1.451 1.00 83.00 90 ILE A O 1
ATOM 734 N N . ILE A 1 91 ? 0.583 1.698 -2.502 1.00 82.50 91 ILE A N 1
ATOM 735 C CA . ILE A 1 91 ? -0.183 2.936 -2.306 1.00 82.50 91 ILE A CA 1
ATOM 736 C C . ILE A 1 91 ? -1.289 3.109 -3.361 1.00 82.50 91 ILE A C 1
ATOM 738 O O . ILE A 1 91 ? -2.360 3.644 -3.056 1.00 82.50 91 ILE A O 1
ATOM 742 N N . PHE A 1 92 ? -1.043 2.664 -4.595 1.00 83.12 92 PHE A N 1
ATOM 743 C CA . PHE A 1 92 ? -1.939 2.849 -5.734 1.00 83.12 92 PHE A CA 1
ATOM 744 C C . PHE A 1 92 ? -2.319 1.524 -6.384 1.00 83.12 92 PHE A C 1
ATOM 746 O O . PHE A 1 92 ? -1.523 0.587 -6.490 1.00 83.12 92 PHE A O 1
ATOM 753 N N . THR A 1 93 ? -3.550 1.469 -6.880 1.00 87.94 93 THR A N 1
ATOM 754 C CA . THR A 1 93 ? -4.044 0.336 -7.656 1.00 87.94 93 THR A CA 1
ATOM 755 C C . THR A 1 93 ? -3.358 0.257 -9.020 1.00 87.94 93 THR A C 1
ATOM 757 O O . THR A 1 93 ? -2.856 1.241 -9.569 1.00 87.94 93 THR A O 1
ATOM 760 N N . GLY A 1 94 ? -3.363 -0.939 -9.613 1.00 85.56 94 GLY A N 1
ATOM 761 C CA . GLY A 1 94 ? -2.799 -1.147 -10.947 1.00 85.56 94 GLY A CA 1
ATOM 762 C C . GLY A 1 94 ? -3.492 -0.333 -12.044 1.00 85.56 94 GLY A C 1
ATOM 763 O O . GLY A 1 94 ? -2.845 -0.022 -13.041 1.00 85.56 94 GLY A O 1
ATOM 764 N N . ASP A 1 95 ? -4.769 0.014 -11.868 1.00 87.38 95 ASP A N 1
ATOM 765 C CA . ASP A 1 95 ? -5.512 0.839 -12.823 1.00 87.38 95 ASP A CA 1
ATOM 766 C C . ASP A 1 95 ? -5.125 2.311 -12.693 1.00 87.38 95 ASP A C 1
ATOM 768 O O . ASP A 1 95 ? -4.756 2.914 -13.699 1.00 87.38 95 ASP A O 1
ATOM 772 N N . GLU A 1 96 ? -5.053 2.849 -11.468 1.00 87.38 96 GLU A N 1
ATOM 773 C CA . GLU A 1 96 ? -4.542 4.205 -11.215 1.00 87.38 96 GLU A CA 1
ATOM 774 C C . GLU A 1 96 ? -3.144 4.398 -11.822 1.00 87.38 96 GLU A C 1
ATOM 776 O O . GLU A 1 96 ? -2.903 5.369 -12.533 1.00 87.38 96 GLU A O 1
ATOM 781 N N . LEU A 1 97 ? -2.231 3.437 -11.643 1.00 87.38 97 LEU A N 1
ATOM 782 C CA . LEU A 1 97 ? -0.875 3.519 -12.205 1.00 87.38 97 LEU A CA 1
ATOM 783 C C . LEU A 1 97 ? -0.829 3.486 -13.745 1.00 87.38 97 LEU A C 1
ATOM 785 O O . LEU A 1 97 ? 0.175 3.889 -14.332 1.00 87.38 97 LEU A O 1
ATOM 789 N N . LYS A 1 98 ? -1.880 2.994 -14.414 1.00 88.25 98 LYS A N 1
ATOM 790 C CA . LYS A 1 98 ? -1.975 2.962 -15.885 1.00 88.25 98 LYS A CA 1
ATOM 791 C C . LYS A 1 98 ? -2.655 4.205 -16.450 1.00 88.25 98 LYS A C 1
ATOM 793 O O . LYS A 1 98 ? -2.287 4.654 -17.540 1.00 88.25 98 LYS A O 1
ATOM 798 N N . THR A 1 99 ? -3.676 4.709 -15.759 1.00 84.75 99 THR A N 1
ATOM 799 C CA . THR A 1 99 ? -4.565 5.761 -16.268 1.00 84.75 99 THR A CA 1
ATOM 800 C C . THR A 1 99 ? -4.202 7.149 -15.764 1.00 84.75 99 THR A C 1
ATOM 802 O O . THR A 1 99 ? -4.481 8.121 -16.463 1.00 84.75 99 THR A O 1
ATOM 805 N N . CYS A 1 100 ? -3.570 7.252 -14.595 1.00 86.25 100 CYS A N 1
ATOM 806 C CA . CYS A 1 100 ? -3.200 8.522 -13.981 1.00 86.25 100 CYS A CA 1
ATOM 807 C C . CYS A 1 100 ? -1.759 8.934 -14.319 1.00 86.25 100 CYS A C 1
ATOM 809 O O . CYS A 1 100 ? -0.962 8.156 -14.850 1.00 86.25 100 CYS A O 1
ATOM 811 N N . ILE A 1 101 ? -1.427 10.188 -14.014 1.00 86.25 101 ILE A N 1
ATOM 812 C CA . ILE A 1 101 ? -0.084 10.766 -14.178 1.00 86.25 101 ILE A CA 1
ATOM 813 C C . ILE A 1 101 ? 0.517 11.173 -12.837 1.00 86.25 101 ILE A C 1
ATOM 815 O O . ILE A 1 101 ? -0.185 11.349 -11.845 1.00 86.25 101 ILE A O 1
ATOM 819 N N . LEU A 1 102 ? 1.836 11.342 -12.801 1.00 83.12 102 LEU A N 1
ATOM 820 C CA . LEU A 1 102 ? 2.512 11.831 -11.604 1.00 83.12 102 LEU A CA 1
ATOM 821 C C . LEU A 1 102 ? 2.137 13.304 -11.339 1.00 83.12 102 LEU A C 1
ATOM 823 O O . LEU A 1 102 ? 2.136 14.110 -12.279 1.00 83.12 102 LEU A O 1
ATOM 827 N N . PRO A 1 103 ? 1.854 13.685 -10.082 1.00 84.00 103 PRO A N 1
ATOM 828 C CA . PRO A 1 103 ? 1.647 15.078 -9.716 1.00 84.00 103 PRO A CA 1
ATOM 829 C C . PRO A 1 103 ? 2.894 15.938 -9.975 1.00 84.00 103 PRO A C 1
ATOM 831 O O . PRO A 1 103 ? 4.016 15.430 -9.907 1.00 84.00 103 PRO A O 1
ATOM 834 N N . PRO A 1 104 ? 2.738 17.244 -10.252 1.00 67.06 104 PRO A N 1
ATOM 835 C CA . PRO A 1 104 ? 1.487 18.013 -10.242 1.00 67.06 104 PRO A CA 1
ATOM 836 C C . PRO A 1 104 ? 0.589 17.838 -11.488 1.00 67.06 104 PRO A C 1
ATOM 838 O O . PRO A 1 104 ? -0.421 18.515 -11.605 1.00 67.06 104 PRO A O 1
ATOM 841 N N . GLY A 1 105 ? 0.897 16.914 -12.407 1.00 63.91 105 GLY A N 1
ATOM 842 C CA . GLY A 1 105 ? 0.014 16.591 -13.539 1.00 63.91 105 GLY A CA 1
ATOM 843 C C . GLY A 1 105 ? 0.056 17.581 -14.711 1.00 63.91 105 GLY A C 1
ATOM 844 O O . GLY A 1 105 ? -0.671 17.435 -15.688 1.00 63.91 105 GLY A O 1
ATOM 845 N N . ASN A 1 106 ? 0.962 18.557 -14.674 1.00 61.50 106 ASN A N 1
ATOM 846 C CA . ASN A 1 106 ? 0.952 19.717 -15.574 1.00 61.50 106 ASN A CA 1
ATOM 847 C C . ASN A 1 106 ? 1.246 19.416 -17.064 1.00 61.50 106 ASN A C 1
ATOM 849 O O . ASN A 1 106 ? 1.204 20.333 -17.879 1.00 61.50 106 ASN A O 1
ATOM 853 N N . ALA A 1 107 ? 1.580 18.173 -17.436 1.00 59.81 107 ALA A N 1
ATOM 854 C CA . ALA A 1 107 ? 2.058 17.823 -18.780 1.00 59.81 107 ALA A CA 1
ATOM 855 C C . ALA A 1 107 ? 1.037 17.078 -19.664 1.00 59.81 107 ALA A C 1
ATOM 857 O O . ALA A 1 107 ? 1.220 17.021 -20.880 1.00 59.81 107 ALA A O 1
ATOM 858 N N . HIS A 1 108 ? -0.038 16.515 -19.099 1.00 60.34 108 HIS A N 1
ATOM 859 C CA . HIS A 1 108 ? -0.999 15.704 -19.854 1.00 60.34 108 HIS A CA 1
ATOM 860 C C . HIS A 1 108 ? -2.440 16.138 -19.572 1.00 60.34 108 HIS A C 1
ATOM 862 O O . HIS A 1 108 ? -3.007 15.814 -18.540 1.00 60.34 108 HIS A O 1
ATOM 868 N N . LEU A 1 109 ? -3.054 16.817 -20.546 1.00 61.62 109 LEU A N 1
ATOM 869 C CA . LEU A 1 109 ? -4.411 17.383 -20.466 1.00 61.62 109 LEU A CA 1
ATOM 870 C C . LEU A 1 109 ? -5.550 16.346 -20.388 1.00 61.62 109 LEU A C 1
ATOM 872 O O . LEU A 1 109 ? -6.710 16.728 -20.294 1.00 61.62 109 LEU A O 1
ATOM 876 N N . THR A 1 110 ? -5.253 15.050 -20.491 1.00 73.75 110 THR A N 1
ATOM 877 C CA . THR A 1 110 ? -6.263 13.983 -20.618 1.00 73.75 110 THR A CA 1
ATOM 878 C C . THR A 1 110 ? -6.238 12.962 -19.489 1.00 73.75 110 THR A C 1
ATOM 880 O O . THR A 1 110 ? -7.074 12.062 -19.473 1.00 73.75 110 THR A O 1
ATOM 883 N N . ARG A 1 111 ? -5.273 13.057 -18.571 1.00 78.69 111 ARG A N 1
ATOM 884 C CA . ARG A 1 111 ? -5.106 12.096 -17.482 1.00 78.69 111 ARG A CA 1
ATOM 885 C C . ARG A 1 111 ? -5.099 12.829 -16.158 1.00 78.69 111 ARG A C 1
ATOM 887 O O . ARG A 1 111 ? -4.322 13.759 -15.974 1.00 78.69 111 ARG A O 1
ATOM 894 N N . GLU A 1 112 ? -5.935 12.363 -15.244 1.00 85.44 112 GLU A N 1
ATOM 895 C CA . GLU A 1 112 ? -5.957 12.868 -13.878 1.00 85.44 112 GLU A CA 1
ATOM 896 C C . GLU A 1 112 ? -4.630 12.543 -13.174 1.00 85.44 112 GLU A C 1
ATOM 898 O O . GLU A 1 112 ? -4.063 11.460 -13.386 1.00 85.44 112 GLU A O 1
ATOM 903 N N . PRO A 1 113 ? -4.095 13.453 -12.347 1.00 88.38 113 PRO A N 1
ATOM 904 C CA . PRO A 1 113 ? -2.951 13.140 -11.509 1.00 88.38 113 PRO A CA 1
ATOM 905 C C . PRO A 1 113 ? -3.314 12.065 -10.479 1.00 88.38 113 PRO A C 1
ATOM 907 O O . PRO A 1 113 ? -4.469 11.910 -10.084 1.00 88.38 113 PRO A O 1
ATOM 910 N N . LEU A 1 114 ? -2.310 11.315 -10.023 1.00 89.69 114 LEU A N 1
ATOM 911 C CA . LEU A 1 114 ? -2.452 10.489 -8.829 1.00 89.69 114 LEU A CA 1
ATOM 912 C C . LEU A 1 114 ? -2.843 11.370 -7.640 1.00 89.69 114 LEU A C 1
ATOM 914 O O . LEU A 1 114 ? -2.457 12.536 -7.559 1.00 89.69 114 LEU A O 1
ATOM 918 N N . ASP A 1 115 ? -3.578 10.783 -6.701 1.00 90.75 115 ASP A N 1
ATOM 919 C CA . ASP A 1 115 ? -3.970 11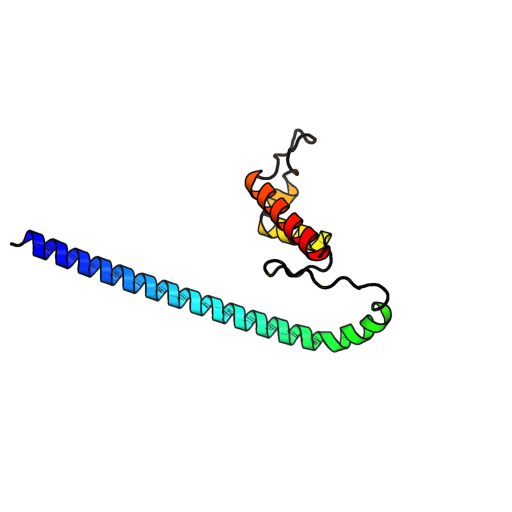.466 -5.474 1.00 90.75 115 ASP A CA 1
ATOM 920 C C . ASP A 1 115 ? -2.756 12.085 -4.755 1.00 90.75 115 ASP A C 1
ATOM 922 O O . ASP A 1 115 ? -1.763 11.408 -4.467 1.00 90.75 115 ASP A O 1
ATOM 926 N N . GLN A 1 116 ? -2.840 13.389 -4.488 1.00 87.06 116 GLN A N 1
ATOM 927 C CA . GLN A 1 116 ? -1.717 14.201 -4.017 1.00 87.06 116 GLN A CA 1
ATOM 928 C C . GLN A 1 116 ? -1.248 13.794 -2.615 1.00 87.06 116 GLN A C 1
ATOM 930 O O . GLN A 1 116 ? -0.046 13.814 -2.332 1.00 87.06 116 GLN A O 1
ATOM 935 N N . GLU A 1 117 ? -2.175 13.427 -1.731 1.00 83.62 117 GLU A N 1
ATOM 936 C CA . GLU A 1 117 ? -1.861 13.029 -0.359 1.00 83.62 117 GLU A CA 1
ATOM 937 C C . GLU A 1 117 ? -1.131 11.680 -0.352 1.00 83.62 117 GLU A C 1
ATOM 939 O O . GLU A 1 117 ? -0.026 11.565 0.188 1.00 83.62 117 GLU A O 1
ATOM 944 N N . ARG A 1 118 ? -1.662 10.689 -1.079 1.00 85.44 118 ARG A N 1
ATOM 945 C CA . ARG A 1 118 ? -1.007 9.390 -1.294 1.00 85.44 118 ARG A CA 1
ATOM 946 C C . ARG A 1 118 ? 0.347 9.520 -1.990 1.00 85.44 118 ARG A C 1
ATOM 948 O O . ARG A 1 118 ? 1.302 8.832 -1.623 1.00 85.44 118 ARG A O 1
ATOM 955 N N . PHE A 1 119 ? 0.478 10.431 -2.951 1.00 86.50 119 PHE A N 1
ATOM 956 C CA . PHE A 1 119 ? 1.756 10.683 -3.617 1.00 86.50 119 PHE A CA 1
ATOM 957 C C . PHE A 1 119 ? 2.789 11.325 -2.680 1.00 86.50 119 PHE A C 1
ATOM 959 O O . PHE A 1 119 ? 3.977 11.013 -2.746 1.00 86.50 119 PHE A O 1
ATOM 966 N N . THR A 1 120 ? 2.346 12.167 -1.747 1.00 82.88 120 THR A N 1
ATOM 967 C CA . THR A 1 120 ? 3.218 12.751 -0.719 1.00 82.88 120 THR A CA 1
ATOM 968 C C . THR A 1 120 ? 3.759 11.677 0.230 1.00 82.88 120 THR A C 1
ATOM 970 O O . THR A 1 120 ? 4.941 11.703 0.576 1.00 82.88 120 THR A O 1
ATOM 973 N N . ILE A 1 121 ? 2.939 10.680 0.585 1.00 79.75 121 ILE A N 1
ATOM 974 C CA . ILE A 1 121 ? 3.378 9.504 1.355 1.00 79.75 121 ILE A CA 1
ATOM 975 C C . ILE A 1 121 ? 4.461 8.730 0.588 1.00 79.75 121 ILE A C 1
ATOM 977 O O . ILE A 1 121 ? 5.507 8.418 1.159 1.00 79.75 121 ILE A O 1
ATOM 981 N N . PHE A 1 122 ? 4.260 8.484 -0.713 1.00 85.31 122 PHE A N 1
ATOM 982 C CA . PHE A 1 122 ? 5.266 7.848 -1.575 1.00 85.31 122 PHE A CA 1
ATOM 983 C C . PHE A 1 122 ? 6.614 8.588 -1.545 1.00 85.31 122 PHE A C 1
ATOM 985 O O . PHE A 1 122 ? 7.651 7.962 -1.316 1.00 85.31 122 PHE A O 1
ATOM 992 N N . LEU A 1 1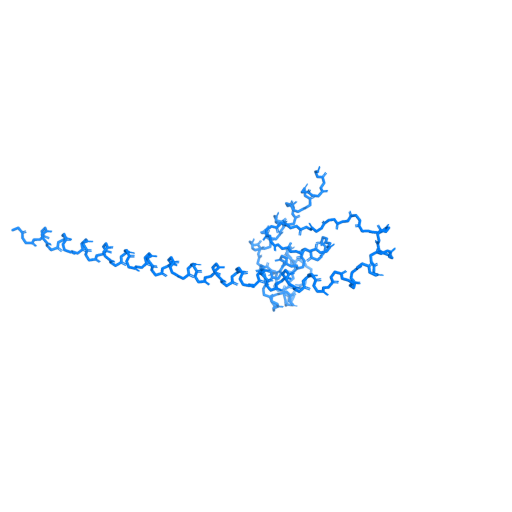23 ? 6.607 9.917 -1.707 1.00 84.00 123 LEU A N 1
ATOM 993 C CA . LEU A 1 123 ? 7.827 10.732 -1.651 1.00 84.00 123 LEU A CA 1
ATOM 994 C C . LEU A 1 123 ? 8.506 10.665 -0.275 1.00 84.00 123 LEU A C 1
ATOM 996 O O . LEU A 1 123 ? 9.732 10.576 -0.195 1.00 84.00 123 LEU A O 1
ATOM 1000 N N . GLY A 1 124 ? 7.726 10.663 0.810 1.00 79.94 124 GLY A N 1
ATOM 1001 C CA . GLY A 1 124 ? 8.245 10.490 2.168 1.00 79.94 124 GLY A CA 1
ATOM 1002 C C . GLY A 1 124 ? 8.960 9.149 2.356 1.00 79.94 124 GLY A C 1
ATOM 1003 O O . GLY A 1 124 ? 10.075 9.105 2.875 1.00 79.94 124 GLY A O 1
ATOM 1004 N N . MET A 1 125 ? 8.364 8.058 1.867 1.00 76.62 125 MET A N 1
ATOM 1005 C CA . MET A 1 125 ? 8.951 6.712 1.936 1.00 76.62 125 MET A CA 1
ATOM 1006 C C . MET A 1 125 ? 10.199 6.566 1.055 1.00 76.62 125 MET A C 1
ATOM 1008 O O . MET A 1 125 ? 11.146 5.876 1.437 1.00 76.62 125 MET A O 1
ATOM 1012 N N . GLN A 1 126 ? 10.224 7.225 -0.107 1.00 73.38 126 GLN A N 1
ATOM 1013 C CA . GLN A 1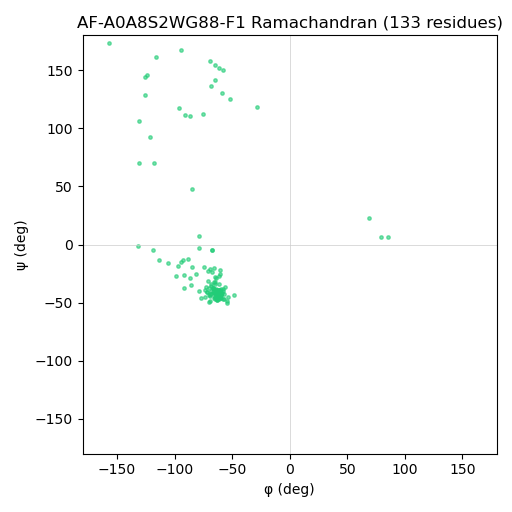 126 ? 11.408 7.293 -0.967 1.00 73.38 126 GLN A CA 1
ATOM 1014 C C . GLN A 1 126 ? 12.557 8.061 -0.316 1.00 73.38 126 GLN A C 1
ATOM 10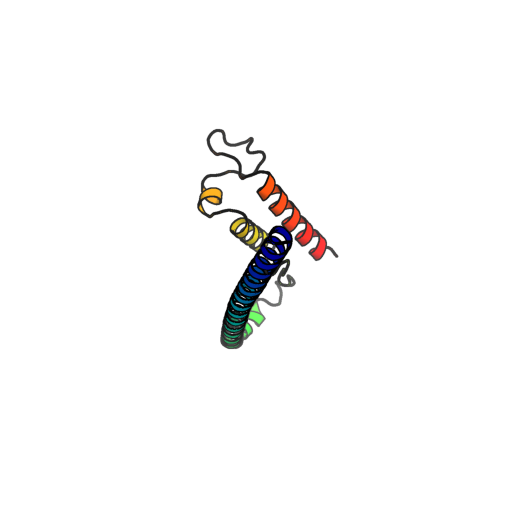16 O O . GLN A 1 126 ? 13.707 7.629 -0.408 1.00 73.38 126 GLN A O 1
ATOM 1021 N N . LYS A 1 127 ? 12.254 9.183 0.344 1.00 74.81 127 LYS A N 1
ATOM 1022 C CA . LYS A 1 127 ? 13.252 10.009 1.025 1.00 74.81 127 LYS A CA 1
ATOM 1023 C C . LYS A 1 127 ? 13.894 9.270 2.195 1.00 74.81 127 LYS A C 1
ATOM 1025 O O . LYS A 1 127 ? 15.113 9.210 2.266 1.00 74.81 127 LYS A O 1
ATOM 1030 N N . LEU A 1 128 ? 13.086 8.632 3.046 1.00 66.81 128 LEU A N 1
ATOM 1031 C CA . LEU A 1 128 ? 13.591 7.806 4.150 1.00 66.81 128 LEU A CA 1
ATOM 1032 C C . LEU A 1 128 ? 14.528 6.695 3.659 1.00 66.81 128 LEU A C 1
ATOM 1034 O O . LEU A 1 128 ? 15.523 6.396 4.312 1.00 66.81 128 LEU A O 1
ATOM 1038 N N . SER A 1 129 ? 14.231 6.108 2.495 1.00 65.50 129 SER A N 1
ATOM 1039 C CA . SER A 1 129 ? 15.104 5.105 1.885 1.00 65.50 129 SER A CA 1
ATOM 1040 C C . SER A 1 129 ? 16.410 5.658 1.369 1.00 65.50 129 SER A C 1
ATOM 1042 O O . SER A 1 129 ? 17.456 5.051 1.588 1.00 65.50 129 SER A O 1
ATOM 1044 N N . PHE A 1 130 ? 16.360 6.810 0.721 1.00 65.19 130 PHE A N 1
ATOM 1045 C CA . PHE A 1 130 ? 17.556 7.464 0.235 1.00 65.19 130 PHE A CA 1
ATOM 1046 C C . PHE A 1 130 ? 18.490 7.868 1.385 1.00 65.19 130 PHE A C 1
ATOM 1048 O O . PHE A 1 130 ? 19.676 7.549 1.341 1.00 65.19 130 PHE A O 1
ATOM 1055 N N . ASP A 1 131 ? 17.942 8.481 2.437 1.00 63.44 131 ASP A N 1
ATOM 1056 C CA . ASP A 1 131 ? 18.710 8.943 3.597 1.00 63.44 131 ASP A CA 1
ATO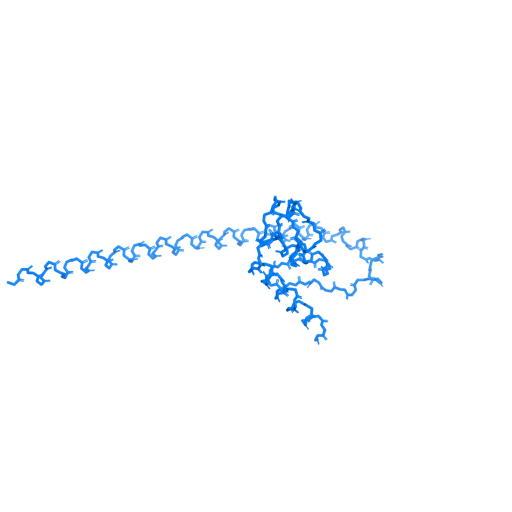M 1057 C C . ASP A 1 131 ? 19.374 7.766 4.343 1.00 63.44 131 ASP A C 1
ATOM 1059 O O . ASP A 1 131 ? 20.543 7.857 4.712 1.00 63.44 131 ASP A O 1
ATOM 1063 N N . PHE A 1 132 ? 18.681 6.628 4.490 1.00 61.53 132 PHE A N 1
ATOM 1064 C CA . PHE A 1 132 ? 19.229 5.418 5.125 1.00 61.53 132 PHE A CA 1
ATOM 1065 C C . PHE A 1 132 ? 20.395 4.782 4.350 1.00 61.53 132 PHE A C 1
ATOM 1067 O O . PHE A 1 132 ? 21.240 4.115 4.938 1.00 61.53 132 PHE A O 1
ATOM 1074 N N . HIS A 1 133 ? 20.453 4.952 3.027 1.00 57.97 133 HIS A N 1
ATOM 1075 C CA . HIS A 1 133 ? 21.542 4.399 2.213 1.00 57.97 133 HIS A CA 1
ATOM 1076 C C . HIS A 1 133 ? 22.755 5.317 2.084 1.00 57.97 133 HIS A C 1
ATOM 1078 O O . HIS A 1 133 ? 23.798 4.860 1.615 1.00 57.97 133 HIS A O 1
ATOM 1084 N N . GLN A 1 134 ? 22.634 6.587 2.473 1.00 53.72 134 GLN A N 1
ATOM 1085 C CA . GLN A 1 134 ? 23.762 7.519 2.506 1.00 53.72 134 GLN A CA 1
ATOM 1086 C C . GLN A 1 134 ? 24.449 7.611 3.877 1.00 53.72 134 GLN A C 1
ATOM 1088 O O . GLN A 1 134 ? 25.557 8.143 3.942 1.00 53.72 134 GLN A O 1
ATOM 1093 N N . SER A 1 135 ? 23.812 7.115 4.944 1.00 47.94 135 SER A N 1
ATOM 1094 C CA . SER A 1 135 ? 24.366 7.022 6.307 1.00 47.94 135 SER A CA 1
ATOM 1095 C C . SER A 1 135 ? 25.189 5.759 6.524 1.00 47.94 135 SER A C 1
ATOM 1097 O O . SER A 1 135 ? 26.266 5.864 7.150 1.00 47.94 135 SER A O 1
#

Foldseek 3Di:
DVVVVVVVVVVVVVVVVVVVVVVVVVVVVVVVVVVVVVVVVVVVVVVVVCVVVCVVCCVVCVVPDPDPFQCDPNDTARDLVRSLVVLCVVLDPPVCVVQADDPPRVPDPRGHHDDPVSNVVSVVSSVVSVVVVVD

Sequence (135 aa):
SNVLEGIENRINELNQKLIANSSKFDQQMQKLYSKIDRLSSNVNINTHALEPYIDKSGERFQDKLMFKNINLLGVMATDYGDYSRQILRIIFTGDELKTCILPPGNAHLTREPLDQERFTIFLGMQKLSFDFHQS

Radius of gyration: 24.9 Å; Cα contacts (8 Å, |Δi|>4): 61; chains: 1; bounding box: 68×45×64 Å

Secondary structure (DSSP, 8-state):
-HHHHHHHHHHHHHHHHHHHHHHHHHHHHHHHHHHHHHHHHHHHHHHHHHHHHHHHHHHHHTTT-----EEETTEEESSHHHHHHHHHHHHS-TTHHHH-B-TT-TT-TTSPBPPHHHHHHHHHHHHHHHHHHH-